Protein AF-A1U852-F1 (afdb_monomer_lite)

pLDDT: mean 79.53, std 12.03, range [46.94, 91.44]

Foldseek 3Di:
DDDPPDPPPVVCVVCVVVVVVVVCVVCVFVVQKAAFKWFDFPPRPDPVRIATAIWGQDPPVRWIWGQHPVRDIDTDHPVRTPDMDGDDPPD

Organism: Marinobacter nauticus (strain ATCC 700491 / DSM 11845 / VT8) (NCBI:txid351348)

Secondary structure (DSSP, 8-state):
-----SSHHHHHHHHHHHHHHHHHHHHHHHHHEEEEEEEEETT--SGGG-EEEEEEE-TTT--EEEE-TTS-EEEE-GGGEEEEE-PPP--

Sequence (91 aa):
MSRNRQSAGWLSVVMLPFIVILLVWAVAPALMTTEDATVYLEGCTEPVCALKGDLNVNIFTRHYELKQADGSIVSFDPENIALMSWPASKD

Structure (mmCIF, N/CA/C/O backbone):
data_AF-A1U852-F1
#
_entry.id   AF-A1U852-F1
#
loop_
_atom_site.group_PDB
_atom_site.id
_atom_site.type_symbol
_atom_site.label_atom_id
_atom_site.label_alt_id
_atom_site.label_comp_id
_atom_site.label_asym_id
_atom_site.label_entity_id
_atom_site.label_seq_id
_atom_site.pdbx_PDB_ins_code
_atom_site.Cartn_x
_atom_site.Cartn_y
_atom_site.Cartn_z
_atom_site.occupancy
_atom_site.B_iso_or_equiv
_atom_site.auth_seq_id
_atom_site.auth_comp_id
_atom_site.auth_asym_id
_atom_site.auth_atom_id
_atom_site.pdbx_PDB_model_num
ATOM 1 N N . MET A 1 1 ? 53.480 12.968 -6.912 1.00 46.94 1 MET A N 1
ATOM 2 C CA . MET A 1 1 ? 52.100 12.455 -6.737 1.00 46.94 1 MET A CA 1
ATOM 3 C C . MET A 1 1 ? 51.212 13.036 -7.829 1.00 46.94 1 MET A C 1
ATOM 5 O O . MET A 1 1 ? 51.459 14.164 -8.224 1.00 46.94 1 MET A O 1
ATOM 9 N N . SER A 1 2 ? 50.185 12.290 -8.252 1.00 60.06 2 SER A N 1
ATOM 10 C CA . SER A 1 2 ? 49.130 12.65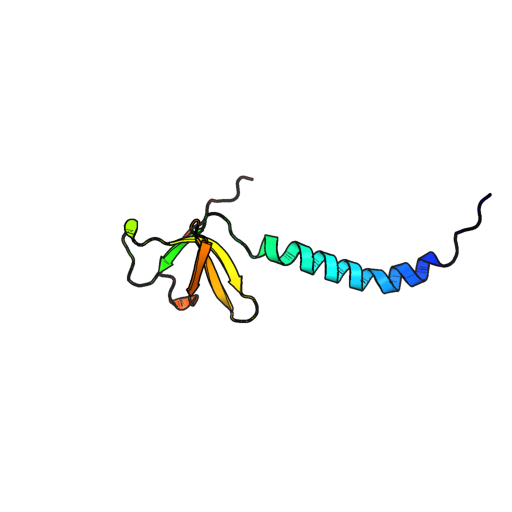9 -9.218 1.00 60.06 2 SER A CA 1
ATOM 11 C C . SER A 1 2 ? 49.357 12.238 -10.673 1.00 60.06 2 SER A C 1
ATOM 13 O O . SER A 1 2 ? 49.990 12.936 -11.457 1.00 60.06 2 SER A O 1
ATOM 15 N N . ARG A 1 3 ? 48.754 11.099 -11.029 1.00 49.91 3 ARG A N 1
ATOM 16 C CA . ARG A 1 3 ? 48.102 10.855 -12.325 1.00 49.91 3 ARG A CA 1
ATOM 17 C C . ARG A 1 3 ? 47.209 9.624 -12.175 1.00 49.91 3 ARG A C 1
ATOM 19 O O . ARG A 1 3 ? 47.631 8.507 -12.426 1.00 49.91 3 ARG A O 1
ATOM 26 N N . ASN A 1 4 ? 45.981 9.840 -11.711 1.00 52.84 4 ASN A N 1
ATOM 27 C CA . ASN A 1 4 ? 44.936 8.813 -11.713 1.00 52.84 4 ASN A CA 1
ATOM 28 C C . ASN A 1 4 ? 43.663 9.384 -12.345 1.00 52.84 4 ASN A C 1
ATOM 30 O O . ASN A 1 4 ? 42.622 9.527 -11.712 1.00 52.84 4 ASN A O 1
ATOM 34 N N . ARG A 1 5 ? 43.790 9.852 -13.588 1.00 56.25 5 ARG A N 1
ATOM 35 C CA . ARG A 1 5 ? 42.716 10.544 -14.302 1.00 56.25 5 ARG A CA 1
ATOM 36 C C . ARG A 1 5 ? 42.746 10.126 -15.763 1.00 56.25 5 ARG A C 1
ATOM 38 O O . ARG A 1 5 ? 43.207 10.907 -16.581 1.00 56.25 5 ARG A O 1
ATOM 45 N N . GLN A 1 6 ? 42.323 8.898 -16.085 1.00 56.34 6 GLN A N 1
ATOM 46 C CA . GLN A 1 6 ? 42.048 8.563 -17.493 1.00 56.34 6 GLN A CA 1
ATOM 47 C C . GLN A 1 6 ? 41.138 7.358 -17.801 1.00 56.34 6 GLN A C 1
ATOM 49 O O . GLN A 1 6 ? 40.787 7.201 -18.961 1.00 56.34 6 GLN A O 1
ATOM 54 N N . SER A 1 7 ? 40.645 6.573 -16.833 1.00 52.66 7 SER A N 1
ATOM 55 C CA . SER A 1 7 ? 39.663 5.497 -17.120 1.00 52.66 7 SER A CA 1
ATOM 56 C C . SER A 1 7 ? 38.233 5.765 -16.621 1.00 52.66 7 SER A C 1
ATOM 58 O O . SER A 1 7 ? 37.314 5.017 -16.945 1.00 52.66 7 SER A O 1
ATOM 60 N N . ALA A 1 8 ? 38.011 6.849 -15.870 1.00 56.31 8 ALA A N 1
ATOM 61 C CA . ALA A 1 8 ? 36.743 7.097 -15.174 1.00 56.31 8 ALA A CA 1
ATOM 62 C C . ALA A 1 8 ? 35.559 7.484 -16.088 1.00 56.31 8 ALA A C 1
ATOM 64 O O . ALA A 1 8 ? 34.410 7.336 -15.684 1.00 56.31 8 ALA A O 1
ATOM 65 N N . GLY A 1 9 ? 35.810 7.964 -17.312 1.00 58.50 9 GLY A N 1
ATOM 66 C CA . GLY A 1 9 ? 34.750 8.473 -18.194 1.00 58.50 9 GLY A CA 1
ATOM 67 C C . GLY A 1 9 ? 33.833 7.382 -18.754 1.00 58.50 9 GLY A C 1
ATOM 68 O O . GLY A 1 9 ? 32.618 7.506 -18.692 1.00 58.50 9 GLY A O 1
ATOM 69 N N . TRP A 1 10 ? 34.401 6.283 -19.254 1.00 63.72 10 TRP A N 1
ATOM 70 C CA . TRP A 1 10 ? 33.624 5.205 -19.883 1.00 63.72 10 TRP A CA 1
ATOM 71 C C . TRP A 1 10 ? 32.972 4.271 -18.861 1.00 63.72 10 TRP A C 1
ATOM 73 O O . TRP A 1 10 ? 31.834 3.849 -19.043 1.00 63.72 10 TRP A O 1
ATOM 83 N N . LEU A 1 11 ? 33.659 4.010 -17.746 1.00 65.44 11 LEU A N 1
ATOM 84 C CA . LEU A 1 11 ? 33.127 3.214 -16.639 1.00 65.44 11 LEU A CA 1
ATOM 85 C C . LEU A 1 11 ? 31.921 3.904 -15.984 1.00 65.44 11 LEU A C 1
ATOM 87 O O . LEU A 1 11 ? 30.949 3.238 -15.647 1.00 65.44 11 LEU A O 1
ATOM 91 N N . SER A 1 12 ? 31.946 5.239 -15.877 1.00 65.06 12 SER A N 1
ATOM 92 C CA . SER A 1 12 ? 30.814 6.023 -15.373 1.00 65.06 12 SER A CA 1
ATOM 93 C C . SER A 1 12 ? 29.604 5.965 -16.304 1.00 65.06 12 SER A C 1
ATOM 95 O O . SER A 1 12 ? 28.500 5.806 -15.800 1.00 65.06 12 SER A O 1
ATOM 97 N N . VAL A 1 13 ? 29.790 6.030 -17.627 1.00 71.69 13 VAL A N 1
ATOM 98 C CA . VAL A 1 13 ? 28.688 5.943 -18.606 1.00 71.69 13 VAL A CA 1
ATOM 99 C C . VAL A 1 13 ? 28.050 4.551 -18.620 1.00 71.69 13 VAL A C 1
ATOM 101 O O . VAL A 1 13 ? 26.832 4.445 -18.721 1.00 71.69 13 VAL A O 1
ATOM 104 N N . VAL A 1 14 ? 28.846 3.488 -18.463 1.00 77.69 14 VAL A N 1
ATOM 105 C CA . VAL A 1 14 ? 28.334 2.107 -18.394 1.00 77.69 14 VAL A CA 1
ATOM 106 C C . VAL A 1 14 ? 27.667 1.809 -17.047 1.00 77.69 14 VAL A C 1
ATOM 108 O O . VAL A 1 14 ? 26.649 1.130 -17.030 1.00 77.69 14 VAL A O 1
ATOM 111 N N . MET A 1 15 ? 28.190 2.322 -15.926 1.00 80.00 15 MET A N 1
ATOM 112 C CA . MET A 1 15 ? 27.617 2.096 -14.587 1.00 80.00 15 MET A CA 1
ATOM 113 C C . MET A 1 15 ? 26.397 2.969 -14.279 1.00 80.00 15 MET A C 1
ATOM 115 O O . MET A 1 15 ? 25.547 2.557 -13.494 1.00 80.00 15 MET A O 1
ATOM 119 N N . LEU A 1 16 ? 26.284 4.153 -14.887 1.00 82.94 16 LEU A N 1
ATOM 120 C CA . LEU A 1 16 ? 25.163 5.077 -14.684 1.00 82.94 16 LEU A CA 1
ATOM 121 C C . LEU A 1 16 ? 23.777 4.422 -14.814 1.00 82.94 16 LEU A C 1
ATOM 123 O O . LEU A 1 16 ? 22.990 4.576 -13.882 1.00 82.94 16 LEU A O 1
ATOM 127 N N . PRO A 1 17 ? 23.456 3.664 -15.884 1.00 83.25 17 PRO A N 1
ATOM 128 C CA . PRO A 1 17 ? 22.149 3.018 -15.996 1.00 83.25 17 PRO A CA 1
ATOM 129 C C . PRO A 1 17 ? 21.895 2.009 -14.871 1.00 83.25 17 PRO A C 1
ATOM 131 O O . PRO A 1 17 ? 20.795 1.979 -14.329 1.00 83.25 17 PRO A O 1
ATOM 134 N N . PHE A 1 18 ? 22.903 1.237 -14.451 1.00 86.50 18 PHE A N 1
ATOM 135 C CA . PHE A 1 18 ? 22.754 0.293 -13.339 1.00 86.50 18 PHE A CA 1
ATOM 136 C C . PHE A 1 18 ? 22.512 1.005 -12.009 1.00 86.50 18 PHE A C 1
ATOM 138 O O . PHE A 1 18 ? 21.662 0.569 -11.239 1.00 86.50 18 PHE A O 1
ATOM 145 N N . ILE A 1 19 ? 23.211 2.115 -11.754 1.00 86.12 19 ILE A N 1
ATOM 146 C CA . ILE A 1 19 ? 23.024 2.929 -10.545 1.00 86.12 19 ILE A CA 1
ATOM 147 C C . ILE A 1 19 ? 21.620 3.544 -10.521 1.00 86.12 19 ILE A C 1
ATOM 149 O O . ILE A 1 19 ? 20.965 3.516 -9.483 1.00 86.12 19 ILE A O 1
ATOM 153 N N . VAL A 1 20 ? 21.136 4.056 -11.657 1.00 85.56 20 VAL A N 1
ATOM 154 C CA . VAL A 1 20 ? 19.772 4.596 -11.772 1.00 85.56 20 VAL A CA 1
ATOM 155 C C . VAL A 1 20 ? 18.734 3.505 -11.513 1.00 85.56 20 VAL A C 1
ATOM 157 O O . VAL A 1 20 ? 17.813 3.725 -10.734 1.00 85.56 20 VAL A O 1
ATOM 160 N N . ILE A 1 21 ? 18.903 2.312 -12.092 1.00 86.19 21 ILE A N 1
ATOM 161 C CA . ILE A 1 21 ? 18.009 1.172 -11.841 1.00 86.19 21 ILE A CA 1
ATOM 162 C C . ILE A 1 21 ? 18.020 0.787 -10.357 1.00 86.19 21 ILE A C 1
ATOM 164 O O . ILE A 1 21 ? 16.954 0.592 -9.781 1.00 86.19 21 ILE A O 1
ATOM 168 N N . LEU A 1 22 ? 19.198 0.721 -9.727 1.00 86.00 22 LEU A N 1
ATOM 169 C CA . LEU A 1 22 ? 19.344 0.407 -8.302 1.00 86.00 22 LEU A CA 1
ATOM 170 C C . LEU A 1 22 ? 18.650 1.437 -7.406 1.00 86.00 22 LEU A C 1
ATOM 172 O O . LEU A 1 22 ? 17.968 1.060 -6.458 1.00 86.00 22 LEU A O 1
ATOM 176 N N . LEU A 1 23 ? 18.797 2.725 -7.719 1.00 84.19 23 LEU A N 1
ATOM 177 C CA . LEU A 1 23 ? 18.134 3.806 -6.991 1.00 84.19 23 LEU A CA 1
ATOM 178 C C . LEU A 1 23 ? 16.615 3.717 -7.119 1.00 84.19 23 LEU A C 1
ATOM 180 O O . LEU A 1 23 ? 15.918 3.797 -6.112 1.00 84.19 23 LEU A O 1
ATOM 184 N N . VAL A 1 24 ? 16.100 3.496 -8.331 1.00 81.19 24 VAL A N 1
ATOM 185 C CA . VAL A 1 24 ? 14.659 3.304 -8.546 1.00 81.19 24 VAL A CA 1
ATOM 186 C C . VAL A 1 24 ? 14.162 2.093 -7.755 1.00 81.19 24 VAL A C 1
ATOM 188 O O . VAL A 1 24 ? 13.150 2.198 -7.073 1.00 81.19 24 VAL A O 1
ATOM 191 N N . TRP A 1 25 ? 14.893 0.976 -7.767 1.00 79.69 25 TRP A N 1
ATOM 192 C CA . TRP A 1 25 ? 14.531 -0.228 -7.011 1.00 79.69 25 TRP A CA 1
ATOM 193 C C . TRP A 1 25 ? 14.536 -0.026 -5.494 1.00 79.69 25 TRP A C 1
ATOM 195 O O . TRP A 1 25 ? 13.680 -0.574 -4.807 1.00 79.69 25 TRP A O 1
ATOM 205 N N . ALA A 1 26 ? 15.478 0.754 -4.965 1.00 79.31 26 ALA A N 1
ATOM 206 C CA . ALA A 1 26 ? 15.564 1.029 -3.534 1.00 79.31 26 ALA A CA 1
ATOM 207 C C . ALA A 1 26 ? 14.456 1.978 -3.044 1.00 79.31 26 ALA A C 1
ATOM 209 O O . ALA A 1 26 ? 14.004 1.855 -1.909 1.00 79.31 26 ALA A O 1
ATOM 210 N N . VAL A 1 27 ? 14.016 2.915 -3.890 1.00 75.75 27 VAL A N 1
ATOM 211 C CA . VAL A 1 27 ? 13.022 3.942 -3.529 1.00 75.75 27 VAL A CA 1
ATOM 212 C C . VAL A 1 27 ? 11.588 3.508 -3.861 1.00 75.75 27 VAL A C 1
ATOM 214 O O . VAL A 1 27 ? 10.648 3.932 -3.195 1.00 75.75 27 VAL A O 1
ATOM 217 N N . ALA A 1 28 ? 11.400 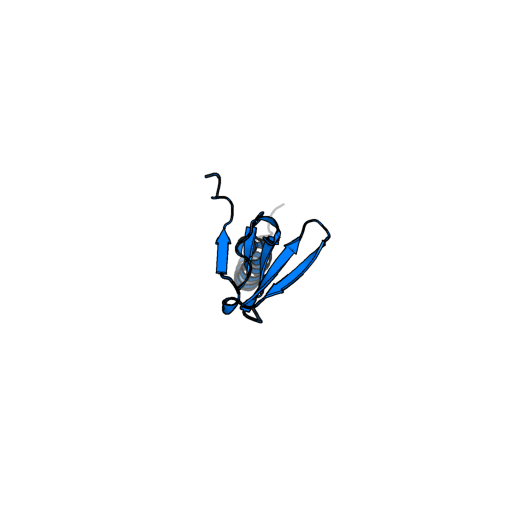2.625 -4.843 1.00 69.12 28 ALA A N 1
ATOM 218 C CA . ALA A 1 28 ? 10.089 2.138 -5.274 1.00 69.12 28 ALA A CA 1
ATOM 219 C C . ALA A 1 28 ? 9.186 1.606 -4.133 1.00 69.12 28 ALA A C 1
ATOM 221 O O . ALA A 1 28 ? 8.016 1.987 -4.110 1.00 69.12 28 ALA A O 1
ATOM 222 N N . PRO A 1 29 ? 9.673 0.807 -3.159 1.00 66.69 29 PRO A N 1
ATOM 223 C CA . PRO A 1 29 ? 8.833 0.309 -2.065 1.00 66.69 29 PRO A CA 1
ATOM 224 C C . PRO A 1 29 ? 8.319 1.426 -1.151 1.00 66.69 29 PRO A C 1
ATOM 226 O O . PRO A 1 29 ? 7.184 1.369 -0.686 1.00 66.69 29 PRO A O 1
ATOM 229 N N . ALA A 1 30 ? 9.134 2.463 -0.932 1.00 65.50 30 ALA A N 1
ATOM 230 C CA . ALA A 1 30 ? 8.771 3.604 -0.095 1.00 65.50 30 ALA A CA 1
ATOM 231 C C . ALA A 1 30 ? 7.702 4.495 -0.749 1.00 65.50 30 ALA A C 1
ATOM 233 O O . ALA A 1 30 ? 6.956 5.163 -0.049 1.00 65.50 30 ALA A O 1
ATOM 234 N N . LEU A 1 31 ? 7.607 4.494 -2.083 1.00 64.62 31 LEU A N 1
ATOM 235 C CA . LEU A 1 31 ? 6.577 5.237 -2.818 1.00 64.62 31 LEU A CA 1
ATOM 236 C C . LEU A 1 31 ? 5.276 4.442 -3.009 1.00 64.62 31 LEU A C 1
ATOM 238 O O . LEU A 1 31 ? 4.242 5.037 -3.294 1.00 64.62 31 LEU A O 1
ATOM 242 N N . MET A 1 32 ? 5.325 3.112 -2.892 1.00 71.56 32 MET A N 1
ATOM 243 C CA . MET A 1 32 ? 4.165 2.226 -3.078 1.00 71.56 32 MET A CA 1
ATOM 244 C C . MET A 1 32 ? 3.500 1.793 -1.768 1.00 71.56 32 MET A C 1
ATOM 246 O O . MET A 1 32 ? 2.458 1.141 -1.807 1.00 71.56 32 MET A O 1
ATOM 250 N N . THR A 1 33 ? 4.078 2.178 -0.628 1.00 78.56 33 THR A N 1
ATOM 251 C CA . THR A 1 33 ? 3.515 1.920 0.699 1.00 78.56 33 THR A CA 1
ATOM 252 C C . THR A 1 33 ? 2.857 3.189 1.230 1.00 78.56 33 THR A C 1
ATOM 254 O O . THR A 1 33 ? 3.481 4.245 1.278 1.00 78.56 33 THR A O 1
ATOM 257 N N . THR A 1 34 ? 1.591 3.091 1.619 1.00 84.12 34 THR A N 1
ATOM 258 C CA . THR A 1 34 ? 0.845 4.139 2.320 1.00 84.12 34 THR A CA 1
ATOM 259 C C . THR A 1 34 ? 0.717 3.738 3.783 1.00 84.12 34 THR A C 1
ATOM 261 O O . THR A 1 34 ? 0.052 2.751 4.095 1.00 84.12 34 THR A O 1
ATOM 264 N N . GLU A 1 35 ? 1.368 4.488 4.666 1.00 84.62 35 GLU A N 1
ATOM 265 C CA . GLU A 1 35 ? 1.322 4.253 6.112 1.00 84.62 35 GLU A CA 1
ATOM 266 C C . GLU A 1 35 ? -0.049 4.632 6.697 1.00 84.62 35 GLU A C 1
ATOM 268 O O . GLU A 1 35 ? -0.724 5.541 6.200 1.00 84.62 35 GLU A O 1
ATOM 273 N N . ASP A 1 36 ? -0.456 3.937 7.764 1.00 83.88 36 ASP A N 1
ATOM 274 C CA . ASP A 1 36 ? -1.681 4.220 8.533 1.00 83.88 36 ASP A CA 1
ATOM 275 C C . ASP A 1 36 ? -2.968 4.308 7.682 1.00 83.88 36 ASP A C 1
ATOM 277 O O . ASP A 1 36 ? -3.882 5.105 7.932 1.00 83.88 36 ASP A O 1
ATOM 281 N N . ALA A 1 37 ? -3.077 3.454 6.666 1.00 87.81 37 ALA A N 1
ATOM 282 C CA . ALA A 1 37 ? -4.280 3.339 5.863 1.00 87.81 37 ALA A CA 1
ATOM 283 C C . ALA A 1 37 ? -5.406 2.652 6.652 1.00 87.81 37 ALA A C 1
ATOM 285 O O . ALA A 1 37 ? -5.218 1.653 7.347 1.00 87.81 37 ALA A O 1
ATOM 286 N N . THR A 1 38 ? -6.616 3.184 6.511 1.00 89.94 38 THR A N 1
ATOM 287 C CA . THR A 1 38 ? -7.866 2.565 6.955 1.00 89.94 38 THR A CA 1
ATOM 288 C C . THR A 1 38 ? -8.662 2.131 5.728 1.00 89.94 38 THR A C 1
ATOM 290 O O . THR A 1 38 ? -8.948 2.947 4.849 1.00 89.94 38 THR A O 1
ATOM 293 N N . VAL A 1 39 ? -9.030 0.853 5.672 1.00 89.44 39 VAL A N 1
ATOM 294 C CA . VAL A 1 39 ? -9.734 0.225 4.552 1.00 89.44 39 VAL A CA 1
ATOM 295 C C . VAL A 1 39 ? -11.022 -0.424 5.044 1.00 89.44 39 VAL A C 1
ATOM 297 O O . VAL A 1 39 ? -11.029 -1.186 6.009 1.00 89.44 39 VAL A O 1
ATOM 300 N N . TYR A 1 40 ? -12.109 -0.140 4.341 1.00 90.81 40 TYR A N 1
ATOM 301 C CA . TYR A 1 40 ? -13.407 -0.777 4.491 1.00 90.81 40 TYR A CA 1
ATOM 302 C C . TYR A 1 40 ? -13.645 -1.640 3.259 1.00 90.81 40 TYR A C 1
ATOM 304 O O . TYR A 1 40 ? -13.665 -1.131 2.135 1.00 90.81 40 TYR A O 1
ATOM 312 N N . LEU A 1 41 ? -13.801 -2.943 3.469 1.00 88.69 41 LEU A N 1
ATOM 313 C CA . LEU A 1 41 ? -14.161 -3.875 2.405 1.00 88.69 41 LEU A CA 1
ATOM 314 C C . LEU A 1 41 ? -15.677 -3.863 2.164 1.00 88.69 41 LEU A C 1
ATOM 316 O O . LEU A 1 41 ? -16.448 -3.402 3.011 1.00 88.69 41 LEU A O 1
ATOM 320 N N . GLU A 1 42 ? -16.115 -4.381 1.020 1.00 85.06 42 GLU A N 1
ATOM 321 C CA . GLU A 1 42 ? -17.537 -4.558 0.729 1.00 85.06 42 GLU A CA 1
ATOM 322 C C . GLU A 1 42 ? -18.251 -5.327 1.853 1.00 85.06 42 GLU A C 1
ATOM 324 O O . GLU A 1 42 ? -17.769 -6.336 2.369 1.00 85.06 42 GLU A O 1
ATOM 329 N N . GLY A 1 43 ? -19.409 -4.810 2.273 1.00 81.94 43 GLY A N 1
ATOM 330 C CA . GLY A 1 43 ? -20.186 -5.357 3.389 1.00 81.94 43 GLY A CA 1
ATOM 331 C C . GLY A 1 43 ? -19.756 -4.876 4.780 1.00 81.94 43 GLY A C 1
ATOM 332 O O . GLY A 1 43 ? -20.463 -5.146 5.749 1.00 81.94 43 GLY A O 1
ATOM 333 N N . CYS A 1 44 ? -18.661 -4.119 4.896 1.00 81.19 44 CYS A N 1
ATOM 334 C CA . CYS A 1 44 ? -18.219 -3.509 6.147 1.00 81.19 44 CYS A CA 1
ATOM 335 C C . CYS A 1 44 ? -18.498 -1.996 6.161 1.00 81.19 44 CYS A C 1
ATOM 337 O O . CYS A 1 44 ? -17.731 -1.195 5.632 1.00 81.19 44 CYS A O 1
ATOM 339 N N . THR A 1 45 ? -19.600 -1.592 6.797 1.00 76.94 45 THR A N 1
ATOM 340 C CA . THR A 1 45 ? -19.978 -0.173 6.983 1.00 76.94 45 THR A CA 1
ATOM 341 C C . THR A 1 45 ? -19.725 0.345 8.398 1.00 76.94 45 THR A C 1
ATOM 343 O O . THR A 1 45 ? -19.893 1.533 8.665 1.00 76.94 45 THR A O 1
ATOM 346 N N . GLU A 1 46 ? -19.355 -0.537 9.325 1.00 82.94 46 GLU A N 1
ATOM 347 C CA . GLU A 1 46 ? -19.157 -0.197 10.730 1.00 82.94 46 GLU A CA 1
ATOM 348 C C . GLU A 1 46 ? -17.672 0.046 11.046 1.00 82.94 46 GLU A C 1
ATOM 350 O O . GLU A 1 46 ? -16.794 -0.636 10.522 1.00 82.94 46 GLU A O 1
ATOM 355 N N . PRO A 1 47 ? -17.343 0.974 11.960 1.00 79.44 47 PRO A N 1
ATOM 356 C CA . PRO A 1 47 ? -15.952 1.295 12.286 1.00 79.44 47 PRO A CA 1
ATOM 357 C C . PRO A 1 47 ? -15.191 0.136 12.950 1.00 79.44 47 PRO A C 1
ATOM 359 O O . PRO A 1 47 ? -13.964 0.143 12.969 1.00 79.44 47 PRO A O 1
ATOM 362 N N . VAL A 1 48 ? -15.902 -0.854 13.499 1.00 84.12 48 VAL A N 1
ATOM 363 C CA . VAL A 1 48 ? -15.313 -2.041 14.140 1.00 84.12 48 VAL A CA 1
ATOM 364 C C . VAL A 1 48 ? -14.757 -3.058 13.146 1.00 84.12 48 VAL A C 1
ATOM 366 O O . VAL A 1 48 ? -13.882 -3.832 13.518 1.00 84.12 48 VAL A O 1
ATOM 369 N N . CYS A 1 49 ? -15.229 -3.057 11.899 1.00 84.19 49 CYS A N 1
ATOM 370 C CA . CYS A 1 49 ? -14.738 -3.961 10.858 1.00 84.19 49 CYS A CA 1
ATOM 371 C C . CYS A 1 49 ? -13.696 -3.296 9.939 1.00 84.19 49 CYS A C 1
ATOM 373 O O . CYS A 1 49 ? -13.207 -3.926 9.003 1.00 84.19 49 CYS A O 1
ATOM 375 N N . ALA A 1 50 ? -13.339 -2.037 10.216 1.00 86.81 50 ALA A N 1
ATOM 376 C CA . ALA A 1 50 ? -12.325 -1.305 9.474 1.00 86.81 50 ALA A CA 1
ATOM 377 C C . ALA A 1 50 ? -10.945 -1.954 9.651 1.00 86.81 50 ALA A C 1
ATOM 379 O O . ALA A 1 50 ? -10.457 -2.120 10.773 1.00 86.81 50 ALA A O 1
ATOM 380 N N . LEU A 1 51 ? -10.288 -2.267 8.538 1.00 89.31 51 LEU A N 1
ATOM 381 C CA . LEU A 1 51 ? -8.923 -2.773 8.529 1.00 89.31 51 LEU A CA 1
ATOM 382 C C . LEU A 1 51 ? -7.959 -1.589 8.604 1.00 89.31 51 LEU A C 1
ATOM 384 O O . LEU A 1 51 ? -8.090 -0.639 7.836 1.00 89.31 51 LEU A O 1
ATOM 388 N N . LYS A 1 52 ? -6.996 -1.632 9.527 1.00 91.25 52 LYS A N 1
ATOM 389 C CA . LYS A 1 52 ? -6.011 -0.560 9.721 1.00 91.25 52 LYS A CA 1
ATOM 390 C C . LYS A 1 52 ? -4.597 -1.100 9.643 1.00 91.25 52 LYS A C 1
ATOM 392 O O . LYS A 1 52 ? -4.298 -2.113 10.276 1.00 91.25 52 LYS A O 1
ATOM 397 N N . GLY A 1 53 ? -3.743 -0.419 8.894 1.00 90.69 53 GLY A N 1
ATOM 39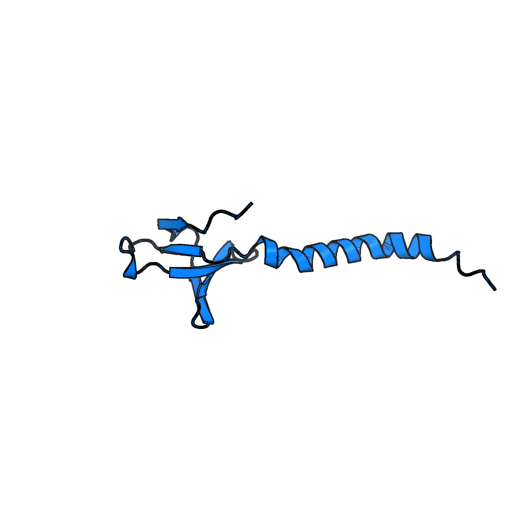8 C CA . GLY A 1 53 ? -2.352 -0.814 8.738 1.00 90.69 53 GLY A CA 1
ATOM 399 C C . GLY A 1 53 ? -1.681 -0.149 7.549 1.00 90.69 53 GLY A C 1
ATOM 400 O O . GLY A 1 53 ? -2.227 0.768 6.942 1.00 90.69 53 GLY A O 1
ATOM 401 N N . ASP A 1 54 ? -0.507 -0.653 7.198 1.00 89.69 54 ASP A N 1
ATOM 402 C CA . ASP A 1 54 ? 0.260 -0.146 6.068 1.00 89.69 54 ASP A CA 1
ATOM 403 C C . ASP A 1 54 ? -0.247 -0.796 4.787 1.00 89.69 54 ASP A C 1
ATOM 405 O O . ASP A 1 54 ? -0.223 -2.020 4.639 1.00 89.69 54 ASP A O 1
ATOM 409 N N . LEU A 1 55 ? -0.722 0.023 3.858 1.00 88.88 55 LEU A N 1
ATOM 410 C CA . LEU A 1 55 ? -1.223 -0.433 2.574 1.00 88.88 55 LEU A CA 1
ATOM 411 C C . LEU A 1 55 ? -0.089 -0.455 1.556 1.00 88.88 55 LEU A C 1
ATOM 413 O O . LEU A 1 55 ? 0.521 0.570 1.274 1.00 88.88 55 LEU A O 1
ATOM 417 N N . ASN A 1 56 ? 0.140 -1.604 0.945 1.00 88.50 56 ASN A N 1
ATOM 418 C CA . ASN A 1 56 ? 1.072 -1.789 -0.150 1.00 88.50 56 ASN A CA 1
ATOM 419 C C . ASN A 1 56 ? 0.318 -2.223 -1.412 1.00 88.50 56 ASN A C 1
ATOM 421 O O . ASN A 1 56 ? -0.687 -2.935 -1.345 1.00 88.50 56 ASN A O 1
ATOM 425 N N . VAL A 1 57 ? 0.812 -1.807 -2.574 1.00 86.06 57 VAL A N 1
ATOM 426 C CA . VAL A 1 57 ? 0.293 -2.244 -3.871 1.00 86.06 57 VAL A CA 1
ATOM 427 C C . VAL A 1 57 ? 1.249 -3.263 -4.465 1.00 86.06 57 VAL A C 1
ATOM 429 O O . VAL A 1 57 ? 2.391 -2.949 -4.809 1.00 86.06 57 VAL A O 1
ATOM 432 N N . ASN A 1 58 ? 0.771 -4.489 -4.655 1.00 82.38 58 ASN A N 1
ATOM 433 C CA . ASN A 1 58 ? 1.549 -5.497 -5.350 1.00 82.38 58 ASN A CA 1
ATOM 434 C C . ASN A 1 58 ? 1.536 -5.205 -6.857 1.00 82.38 58 ASN A C 1
ATOM 436 O O . ASN A 1 58 ? 0.566 -5.471 -7.559 1.00 82.38 58 ASN A O 1
ATOM 440 N N . ILE A 1 59 ? 2.631 -4.663 -7.382 1.00 77.19 59 ILE A N 1
ATOM 441 C CA . ILE A 1 59 ? 2.774 -4.292 -8.802 1.00 77.19 59 ILE A CA 1
ATOM 442 C C . ILE A 1 59 ? 2.657 -5.463 -9.790 1.00 77.19 59 ILE A C 1
ATOM 444 O O . ILE A 1 59 ? 2.378 -5.228 -10.968 1.00 77.19 59 ILE A O 1
ATOM 448 N N . PHE A 1 60 ? 2.853 -6.708 -9.348 1.00 79.25 60 PHE A N 1
ATOM 449 C CA . PHE A 1 60 ? 2.764 -7.880 -10.223 1.00 79.25 60 PHE A CA 1
ATOM 450 C C . PHE A 1 60 ? 1.337 -8.408 -10.337 1.00 79.25 60 PHE A C 1
ATOM 452 O O . PHE A 1 60 ? 0.878 -8.704 -11.438 1.00 79.25 60 PHE A O 1
ATOM 459 N N . THR A 1 61 ? 0.637 -8.520 -9.209 1.00 82.69 61 THR A N 1
ATOM 460 C CA . THR A 1 61 ? -0.721 -9.080 -9.150 1.00 82.69 61 THR A CA 1
ATOM 461 C C . THR A 1 61 ? -1.812 -8.013 -9.175 1.00 82.69 61 THR A C 1
ATOM 463 O O . THR A 1 61 ? -2.960 -8.320 -9.468 1.00 82.69 61 THR A O 1
ATOM 466 N N . ARG A 1 62 ? -1.448 -6.750 -8.921 1.00 81.31 62 ARG A N 1
ATOM 467 C CA . ARG A 1 62 ? -2.340 -5.593 -8.743 1.00 81.31 62 ARG A CA 1
ATOM 468 C C . ARG A 1 62 ? -3.288 -5.696 -7.546 1.00 81.31 62 ARG A C 1
ATOM 470 O O . ARG A 1 62 ? -4.207 -4.887 -7.445 1.00 81.31 62 ARG A O 1
ATOM 477 N N . HIS A 1 63 ? -3.055 -6.639 -6.636 1.00 88.38 63 HIS A N 1
ATOM 478 C CA . HIS A 1 63 ? -3.777 -6.688 -5.368 1.00 88.38 63 HIS A CA 1
ATOM 479 C C . HIS A 1 63 ? -3.250 -5.625 -4.403 1.00 88.38 63 HIS A C 1
ATOM 481 O O . HIS A 1 63 ? -2.073 -5.244 -4.437 1.00 88.38 63 HIS A O 1
ATOM 487 N N . TYR A 1 64 ? -4.130 -5.192 -3.508 1.00 88.94 64 TYR A N 1
ATOM 488 C CA . TYR A 1 64 ? -3.746 -4.439 -2.328 1.00 88.94 64 TYR A CA 1
ATOM 489 C C . TYR A 1 64 ? -3.368 -5.412 -1.213 1.00 88.94 64 TYR A C 1
ATOM 491 O O . TYR A 1 64 ? -4.013 -6.443 -1.024 1.00 88.94 64 TYR A O 1
ATOM 499 N N . GLU A 1 65 ? -2.312 -5.090 -0.480 1.00 90.38 65 GLU A N 1
ATOM 500 C CA . GLU A 1 65 ? -1.843 -5.834 0.683 1.00 90.38 65 GLU A CA 1
ATOM 501 C C . GLU A 1 65 ? -1.812 -4.878 1.870 1.00 90.38 65 GLU A C 1
ATOM 503 O O . GLU A 1 65 ? -1.055 -3.913 1.870 1.00 90.38 65 GLU A O 1
ATOM 508 N N . LEU A 1 66 ? -2.638 -5.122 2.881 1.00 90.81 66 LEU A N 1
ATOM 509 C CA . LEU A 1 66 ? -2.661 -4.319 4.096 1.00 90.81 66 LEU A CA 1
ATOM 510 C C . LEU A 1 66 ? -1.988 -5.083 5.232 1.00 90.81 66 LEU A C 1
ATOM 512 O O . LEU A 1 66 ? -2.460 -6.144 5.649 1.00 90.81 66 LEU A O 1
ATOM 516 N N . LYS A 1 67 ? -0.880 -4.539 5.726 1.00 91.44 67 LYS A N 1
ATOM 517 C CA . LYS A 1 67 ? -0.110 -5.094 6.834 1.00 91.44 67 LYS A CA 1
ATOM 518 C C . LYS A 1 67 ? -0.566 -4.470 8.146 1.00 91.44 67 LYS A C 1
ATOM 520 O O . LYS A 1 67 ? -0.380 -3.278 8.371 1.00 91.44 67 LYS A O 1
ATOM 525 N N . GLN A 1 68 ? -1.158 -5.277 9.014 1.00 89.44 68 GLN A N 1
ATOM 526 C CA . GLN A 1 68 ? -1.681 -4.829 10.300 1.00 89.44 68 GLN A CA 1
ATOM 527 C C . GLN A 1 68 ? -0.589 -4.790 11.379 1.00 89.44 68 GLN A C 1
ATOM 529 O O . GLN A 1 68 ? 0.484 -5.383 11.243 1.00 89.44 68 GLN A O 1
ATOM 534 N N . ALA A 1 69 ? -0.878 -4.107 12.490 1.00 86.81 69 ALA A N 1
ATOM 535 C CA . ALA A 1 69 ? 0.047 -3.966 13.618 1.00 86.81 69 ALA A CA 1
ATOM 536 C C . ALA A 1 69 ? 0.395 -5.301 14.309 1.00 86.81 69 ALA A C 1
ATOM 538 O O . ALA A 1 69 ? 1.442 -5.411 14.945 1.00 86.81 69 ALA A O 1
ATOM 539 N N . ASP A 1 70 ? -0.458 -6.319 14.175 1.00 86.62 70 ASP A N 1
ATOM 540 C CA . ASP A 1 70 ? -0.208 -7.678 14.666 1.00 86.62 70 ASP A CA 1
ATOM 541 C C . ASP A 1 70 ? 0.728 -8.495 13.750 1.00 86.62 70 ASP A C 1
ATOM 543 O O . ASP A 1 70 ? 1.098 -9.622 14.078 1.00 86.62 70 ASP A O 1
ATOM 547 N N . GLY A 1 71 ? 1.144 -7.921 12.616 1.00 85.44 71 GLY A N 1
ATOM 548 C CA . GLY A 1 71 ? 1.996 -8.559 11.617 1.00 85.44 71 GLY A CA 1
ATOM 549 C C . GLY A 1 71 ? 1.239 -9.402 10.591 1.00 85.44 71 GLY A C 1
ATOM 550 O O . GLY A 1 71 ? 1.879 -9.954 9.693 1.00 85.44 71 GLY A O 1
ATOM 551 N N . SER A 1 72 ? -0.091 -9.495 10.684 1.00 88.94 72 SER A N 1
ATOM 552 C CA . SER A 1 72 ? -0.910 -10.132 9.657 1.00 88.94 72 SER A CA 1
ATOM 553 C C . SER A 1 72 ? -0.927 -9.299 8.371 1.00 88.94 72 SE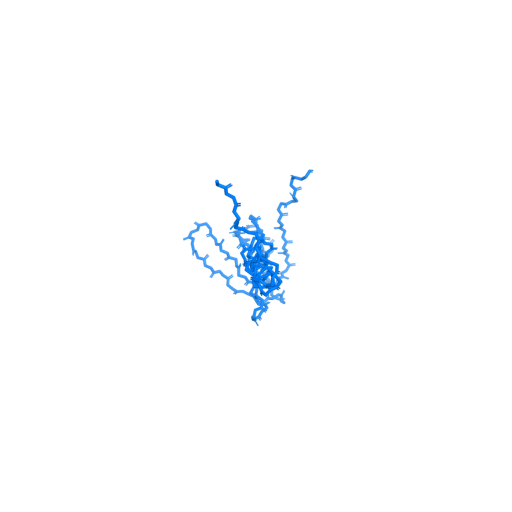R A C 1
ATOM 555 O O . SER A 1 72 ? -0.798 -8.072 8.390 1.00 88.94 72 SER A O 1
ATOM 557 N N . ILE A 1 73 ? -1.049 -9.981 7.231 1.00 90.25 73 ILE A N 1
ATOM 558 C CA . ILE A 1 73 ? -1.155 -9.354 5.912 1.00 90.25 73 ILE A CA 1
ATOM 559 C C . ILE A 1 73 ? -2.478 -9.795 5.306 1.00 90.25 73 ILE A C 1
ATOM 561 O O . ILE A 1 73 ? -2.715 -10.990 5.122 1.00 90.25 73 ILE A O 1
ATOM 565 N N . VAL A 1 74 ? -3.329 -8.826 4.991 1.00 90.00 74 VAL A N 1
ATOM 566 C CA . VAL A 1 74 ? -4.609 -9.058 4.326 1.00 90.00 74 VAL A CA 1
ATOM 567 C C . VAL A 1 74 ? -4.466 -8.622 2.877 1.00 90.00 74 VAL A C 1
ATOM 569 O O . VAL A 1 74 ? -4.235 -7.446 2.610 1.00 90.00 74 VAL A O 1
ATOM 572 N N . SER A 1 75 ? -4.587 -9.568 1.947 1.00 90.69 75 SER A N 1
ATOM 573 C CA . SER A 1 75 ? -4.595 -9.269 0.516 1.00 90.69 75 SER A CA 1
ATOM 574 C C . SER A 1 75 ? -6.025 -9.228 -0.004 1.00 90.69 75 SER A C 1
ATOM 576 O O . SER A 1 75 ? -6.828 -10.100 0.332 1.00 90.69 75 SER A O 1
ATOM 578 N N . PHE A 1 76 ? -6.351 -8.213 -0.796 1.00 90.00 76 PHE A N 1
ATOM 579 C CA . PHE A 1 76 ? -7.675 -8.045 -1.382 1.00 90.00 76 PHE A CA 1
ATOM 580 C C . PHE A 1 76 ? -7.602 -7.380 -2.752 1.00 90.00 76 PHE A C 1
ATOM 582 O O . PHE A 1 76 ? -6.700 -6.593 -3.060 1.00 90.00 76 PHE A O 1
ATOM 589 N N . ASP A 1 77 ? -8.589 -7.704 -3.581 1.00 90.06 77 ASP A N 1
ATOM 590 C CA . ASP A 1 77 ? -8.778 -7.055 -4.866 1.00 90.06 77 ASP A CA 1
ATOM 591 C C . ASP A 1 77 ? -9.237 -5.599 -4.713 1.00 90.06 77 ASP A C 1
ATOM 593 O O . ASP A 1 77 ? -10.008 -5.287 -3.800 1.00 90.06 77 ASP A O 1
ATOM 597 N N . PRO A 1 78 ? -8.827 -4.709 -5.636 1.00 86.81 78 PRO A N 1
ATOM 598 C CA . PRO A 1 78 ? -9.302 -3.327 -5.691 1.00 86.81 78 PRO A CA 1
ATOM 599 C C . PRO A 1 78 ? -10.829 -3.197 -5.717 1.00 86.81 78 PRO A C 1
ATOM 601 O O . PRO A 1 78 ? -11.377 -2.246 -5.169 1.00 86.81 78 PRO A O 1
ATOM 604 N N . GLU A 1 79 ? -11.509 -4.147 -6.361 1.00 87.81 79 GLU A N 1
ATOM 605 C CA . GLU A 1 79 ? -12.967 -4.164 -6.523 1.00 87.81 79 GLU A CA 1
ATOM 606 C C . GLU A 1 79 ? -13.722 -4.431 -5.219 1.00 87.81 79 GLU A C 1
ATOM 608 O O . GLU A 1 79 ? -14.861 -4.004 -5.081 1.00 87.81 79 GLU A O 1
ATOM 613 N N . ASN A 1 80 ? -13.065 -5.043 -4.232 1.00 88.38 80 ASN A N 1
ATOM 614 C CA . ASN A 1 80 ? -13.668 -5.356 -2.939 1.00 88.38 80 ASN A CA 1
ATOM 615 C C . ASN A 1 80 ? -13.565 -4.194 -1.939 1.00 88.38 80 ASN A C 1
ATOM 617 O O . ASN A 1 80 ? -13.943 -4.348 -0.777 1.00 88.38 80 ASN A O 1
ATOM 621 N N . ILE A 1 81 ? -13.012 -3.046 -2.343 1.00 88.12 81 ILE A N 1
ATOM 622 C CA . ILE A 1 81 ? -12.833 -1.876 -1.481 1.00 88.12 81 ILE A CA 1
ATOM 623 C C . ILE A 1 81 ? -14.082 -1.000 -1.566 1.00 88.12 81 ILE A C 1
ATOM 625 O O . ILE A 1 81 ? -14.356 -0.387 -2.594 1.00 88.12 81 ILE A O 1
ATOM 629 N N . ALA A 1 82 ? -14.797 -0.870 -0.450 1.00 88.69 82 ALA A N 1
ATOM 630 C CA . ALA A 1 82 ? -15.910 0.066 -0.330 1.00 88.69 82 ALA A CA 1
ATOM 631 C C . ALA A 1 82 ? -15.417 1.497 -0.065 1.00 88.69 82 ALA A C 1
ATOM 633 O O . ALA A 1 82 ? -15.915 2.458 -0.652 1.00 88.69 82 ALA A O 1
ATOM 634 N N . LEU A 1 83 ? -14.439 1.651 0.833 1.00 86.44 83 LEU A N 1
ATOM 635 C CA . LEU A 1 83 ? -13.849 2.943 1.171 1.00 86.44 83 LEU A CA 1
ATOM 636 C C . LEU A 1 83 ? -12.405 2.765 1.640 1.00 86.44 83 LEU A C 1
ATOM 638 O O . LEU A 1 83 ? -12.091 1.850 2.395 1.00 86.44 83 LEU A O 1
ATOM 642 N N . MET A 1 84 ? -11.529 3.675 1.233 1.00 88.25 84 MET A N 1
ATOM 643 C CA . MET A 1 84 ? -10.140 3.712 1.668 1.00 88.25 84 MET A CA 1
ATOM 644 C C . MET A 1 84 ? -9.767 5.145 2.029 1.00 88.25 84 MET A C 1
ATOM 646 O O . MET A 1 84 ? -10.091 6.083 1.303 1.00 88.25 84 MET A O 1
ATOM 650 N N . SER A 1 85 ? -9.095 5.310 3.162 1.00 88.00 85 SER A N 1
ATOM 651 C CA . SER A 1 85 ? -8.631 6.606 3.649 1.00 88.00 85 SER A CA 1
ATOM 652 C C . SER A 1 85 ? -7.291 6.450 4.347 1.00 88.00 85 SER A C 1
ATOM 654 O O . SER A 1 85 ? -7.121 5.530 5.139 1.00 88.00 85 SER A O 1
ATOM 656 N N . TRP A 1 86 ? -6.378 7.376 4.119 1.00 88.56 86 TRP A N 1
ATOM 657 C CA . TRP A 1 86 ? -5.098 7.473 4.813 1.00 88.56 86 TRP A CA 1
ATOM 658 C C . TRP A 1 86 ? -4.922 8.910 5.314 1.00 88.56 86 TRP A C 1
ATOM 660 O O . TRP A 1 86 ? -5.588 9.821 4.801 1.00 88.56 86 TRP A O 1
ATOM 670 N N . PRO A 1 87 ? -4.089 9.146 6.341 1.00 79.69 87 PRO A N 1
ATOM 671 C CA . PRO A 1 87 ? -3.788 10.502 6.774 1.00 79.69 87 PRO A CA 1
ATOM 672 C C . PRO A 1 87 ? -3.218 11.309 5.602 1.00 79.69 87 PRO A C 1
ATOM 674 O O . PRO A 1 87 ? -2.358 10.835 4.862 1.00 79.69 87 PRO A O 1
ATOM 677 N N . ALA A 1 88 ? -3.710 12.538 5.424 1.00 71.06 88 ALA A N 1
ATOM 678 C CA . ALA A 1 88 ? -3.113 13.468 4.471 1.00 71.06 88 ALA A CA 1
ATOM 679 C C . ALA A 1 88 ? -1.627 13.657 4.815 1.00 71.06 88 ALA A C 1
ATOM 681 O O . ALA A 1 88 ? -1.286 13.710 6.004 1.00 71.06 88 ALA A O 1
ATOM 682 N N . SER A 1 89 ? -0.757 13.753 3.799 1.00 60.09 89 SER A N 1
ATOM 683 C CA . SER A 1 89 ? 0.654 14.049 4.056 1.00 60.09 89 SER A CA 1
ATOM 684 C C . SER A 1 89 ? 0.729 15.339 4.869 1.00 60.09 89 SER A C 1
ATOM 686 O O . SER A 1 89 ? 0.049 16.326 4.580 1.00 60.09 89 SER A O 1
ATOM 688 N N . LYS A 1 90 ? 1.495 15.303 5.961 1.00 53.44 90 LYS A 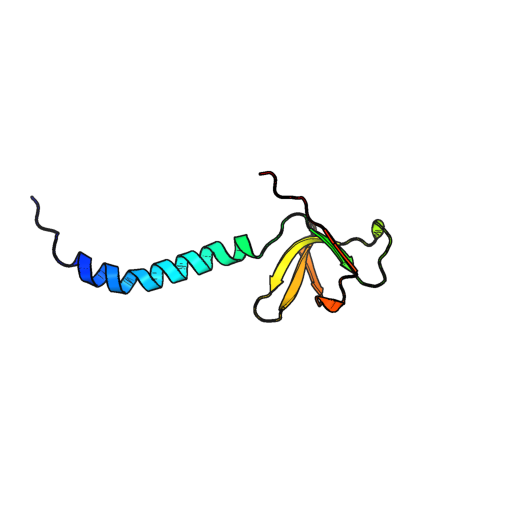N 1
ATOM 689 C CA . LYS A 1 90 ? 1.852 16.518 6.690 1.00 53.44 90 LYS A CA 1
ATOM 690 C C . LYS A 1 90 ? 2.953 17.209 5.893 1.00 53.44 90 LYS A C 1
ATOM 692 O O . LYS A 1 90 ? 4.122 17.055 6.231 1.00 53.44 90 LYS A O 1
ATOM 697 N N . ASP A 1 91 ? 2.555 17.901 4.834 1.00 48.25 91 ASP A N 1
ATOM 698 C CA . ASP A 1 91 ? 3.357 18.949 4.199 1.00 48.25 91 ASP A CA 1
ATOM 699 C C . ASP A 1 91 ? 2.943 20.323 4.743 1.00 48.25 91 ASP A C 1
ATOM 701 O O . ASP A 1 91 ? 1.719 20.593 4.828 1.00 48.25 91 ASP A O 1
#

Radius of gyration: 21.21 Å; chains: 1; bounding box: 72×29×34 Å

=== Feature glossary ===
The record interleaves many kinds of information about one protein. Here is each kind framed as the question it answers.

Q: What does the local fold look like, residue by residue?
A: The Foldseek 3Di string encodes local tertiary geometry as a 20-letter alphabet — one character per residue — derived from the relative positions of nearby Cα atoms. Unlike the amino-acid sequence, 3Di is a direct function of the 3D structure, so two proteins with the same fold have similar 3Di strings even at low sequence identity.

Q: Which residues are in helices, strands, or loops?
A: The SS8 string is DSSP's per-residue secondary-structure call. α-helix (H) means an i→i+4 H-bond ladder; β-strand (E) means the residue participates in a β-sheet; 3₁₀ (G) and π (I) are tighter and wider helices; T/S are turns/bends; '-' is loop.

Q: How big and how compact is the whole molecule?
A: Radius of gyration (Rg) is the root-mean-square distance of Cα atoms from their centroid — a single number for overall size and compactness. A globular domain of N residues has Rg ≈ 2.2·N^0.38 Å; an extended or disordered chain has a much larger Rg. The Cα contact count is the number of residue pairs whose Cα atoms are within 8 Å and are more than four positions apart in sequence — a standard proxy for tertiary packing density. The bounding box is the smallest axis-aligned box enclosing all Cα atoms.

Q: Where is each backbone atom in 3D?
A: Structure coordinates are given as an mmCIF _atom_site loop: one row per atom with element, residue name, chain id, sequence number, and x/y/z position in Å. Only the four main-chain atoms per residue are included here; side chains are omitted to keep the record compact.

Q: What is the amino-acid chain?
A: Primary structure: the covalent order of the twenty standard amino acids along the backbone. Two proteins with the same sequence will (almost always) fold to the same structure; two with 30% identity often share a fold but not the details.

Q: What if only a Cα trace is available?
A: Three-state secondary structure (P-SEA) collapses the eight DSSP classes into helix (a), strand (b), and coil (c). P-SEA assigns these from Cα geometry alone — distances and angles — without requiring backbone oxygens, so it works on any Cα trace.

Q: What family and function is it annotated with?
A: Database cross-references. InterPro integrates a dozen domain/family signature databases into unified entries with residue-range hits. GO terms attach function/process/location labels with evidence codes. CATH codes position the fold in a four-level structural taxonomy. Organism is the NCBI-taxonomy species name.

Q: How confident is the AlphaFold model at each residue?
A: pLDDT is the predicted lDDT-Cα score: AlphaFold's confidence that the local environment of each residue (all inter-atomic distances within 15 Å) is correctly placed. It is a per-residue number between 0 and 100, with higher meaning more reliable.

Q: How mo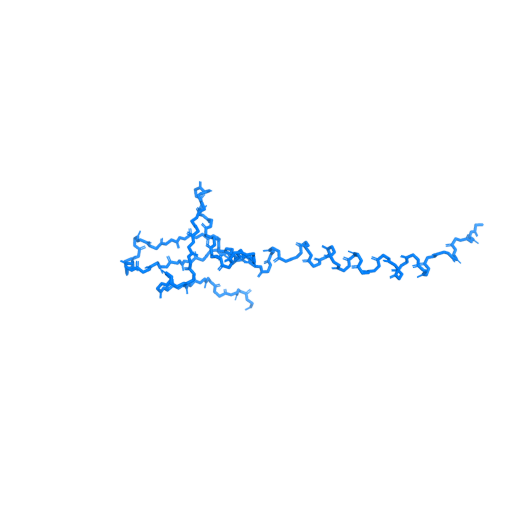bile is each atom in the crystal?
A: B-factor (Debye–Waller factor) reflects atomic displacement in the crystal lattice. It is an experimental observable (units Å²), not a prediction; low values mean the atom is pinned down, high values mean it moves or is heterogeneous across the crystal.

Q: Which residues are buried vs exposed?
A: SASA measures how much of the protein is reachable by solvent. It is computed by rolling a water-sized probe over the atomic surface and summing the exposed area (Å²). Per-residue SASA distinguishes core (buried, low SASA) from surface (exposed, high SASA) residues; total SASA is a whole-molecule size measure.

Q: What do the diagnostic plots show?
A: Plot images: a contact map (which residues are close in 3D, as an N×N binary image), a Ramachandran scatter (backbone torsion angles, revealing secondary-structure composition at a glance), and — for AlphaFold structures — a PAE heatmap (pairwise prediction confidence).

Q: What known structures does this most resemble?
A: The Foldseek neighbor list gives the closest experimentally determined structures in the PDB, ranked by structural alignment. TM-score near 1 means near-identical fold; near 0.3 means only rough topology match. This is how one finds what a novel AlphaFold prediction most resembles in the solved-structure universe.

Q: Are the domains correctly placed relative to each other?
A: Predicted aligned error is AlphaFold's pairwise confidence. Unlike pLDDT (per-residue), PAE is per-residue-pair and captures whether two parts of the structure are correctly placed relative to each other. Units are ångströms of expected positional error.

Q: What do the rendered images show?
A: Structure images are PyMOL renders from six orthogonal camera directions. Cartoon representation draws helices as coils and strands as arrows; sticks shows the backbone as bonds; surface shows the solvent-excluded envelope. Rainbow coloring maps sequence position to hue (blue→red, N→C); chain coloring assigns a distinct color per polypeptide.

Q: What are the backbone torsion angles?
A: φ (phi) and ψ (psi) are the two rotatable backbone dihedrals per residue: φ is the C(i-1)–N–Cα–C torsion, ψ is the N–Cα–C–N(i+1) torsion, both in degrees on (−180°, 180°]. α-helical residues cluster near (−60°, −45°); β-strand residues near (−120°, +130°). A Ramachandran plot is simply a scatter of (φ, ψ) for every residue.